Protein AF-A0A8E0VIT1-F1 (afdb_monomer_lite)

Secondary structure (DSSP, 8-state):
-HHHHHHHHH---HHHHHHHHHHHHHHHHHHHHTT-HHHHHHHHHHHHSHHHHT-HHHHHHS-HHHHHHHHHHHHHT--GGGTHHHHHHHHHPPSP-----TTSS---

pLDDT: mean 80.58, std 15.52, range [39.09, 95.62]

Structure (mmCIF, N/CA/C/O backbone):
data_AF-A0A8E0VIT1-F1
#
_entry.id   AF-A0A8E0VIT1-F1
#
loop_
_atom_site.group_PDB
_atom_site.id
_atom_site.type_symbol
_atom_site.label_atom_id
_atom_site.label_alt_id
_atom_site.label_comp_id
_atom_site.label_asym_id
_atom_site.label_entity_id
_atom_site.label_seq_id
_atom_site.pdbx_PDB_ins_code
_atom_site.Cartn_x
_atom_site.Cartn_y
_atom_site.Cartn_z
_atom_site.occupancy
_atom_site.B_iso_or_equiv
_atom_site.auth_seq_id
_atom_site.auth_comp_id
_atom_site.auth_asym_id
_atom_site.auth_atom_id
_atom_site.pdbx_PDB_model_num
ATOM 1 N N . ILE A 1 1 ? -9.943 -12.462 -4.803 1.00 54.22 1 ILE A N 1
ATOM 2 C CA . ILE A 1 1 ? -10.061 -11.062 -4.306 1.00 54.22 1 ILE A CA 1
ATOM 3 C C . ILE A 1 1 ? -11.331 -10.834 -3.475 1.00 54.22 1 ILE A C 1
ATOM 5 O O . ILE A 1 1 ? -11.228 -10.222 -2.422 1.00 54.22 1 ILE A O 1
ATOM 9 N N . PHE A 1 2 ? -12.492 -11.385 -3.857 1.00 51.66 2 PHE A N 1
ATOM 10 C CA . PHE A 1 2 ? -13.760 -11.232 -3.113 1.00 51.66 2 PHE A CA 1
ATOM 11 C C . PHE A 1 2 ? -13.744 -11.706 -1.642 1.00 51.66 2 PHE A C 1
ATOM 13 O O . PHE A 1 2 ? -14.487 -11.177 -0.820 1.00 51.66 2 PHE A O 1
ATOM 20 N N . TRP A 1 3 ? -12.905 -12.686 -1.289 1.00 59.44 3 TRP A N 1
ATOM 21 C CA . TRP A 1 3 ? -12.890 -13.252 0.067 1.00 59.44 3 TRP A CA 1
ATOM 22 C C . TRP A 1 3 ? -12.332 -12.281 1.123 1.00 59.44 3 TRP A C 1
ATOM 24 O O . TRP A 1 3 ? -12.927 -12.123 2.184 1.00 59.44 3 TRP A O 1
ATOM 34 N N . VAL A 1 4 ? -11.286 -11.521 0.780 1.00 55.75 4 VAL A N 1
ATOM 35 C CA . VAL A 1 4 ? -10.649 -10.544 1.683 1.00 55.75 4 VAL A CA 1
ATOM 36 C C . VAL A 1 4 ? -11.625 -9.450 2.100 1.00 55.75 4 VAL A C 1
ATOM 38 O O . VAL A 1 4 ? -11.685 -9.084 3.264 1.00 55.75 4 VAL A O 1
ATOM 41 N N . GLN A 1 5 ? -12.438 -8.954 1.165 1.00 58.25 5 GLN A N 1
ATOM 42 C CA . GLN A 1 5 ? -13.435 -7.924 1.459 1.00 58.25 5 GLN A CA 1
ATOM 43 C C . GLN A 1 5 ? -14.528 -8.431 2.407 1.00 58.25 5 GLN A C 1
ATOM 45 O O . GLN A 1 5 ? -15.016 -7.668 3.235 1.00 58.25 5 GLN A O 1
ATOM 50 N N . LYS A 1 6 ? -14.906 -9.711 2.305 1.00 62.00 6 LYS A N 1
ATOM 51 C CA . LYS A 1 6 ? -15.998 -10.294 3.092 1.00 62.00 6 LYS A CA 1
ATOM 52 C C . LYS A 1 6 ? -15.603 -10.511 4.555 1.00 62.00 6 LYS A C 1
ATOM 54 O O . LYS A 1 6 ? -16.412 -10.206 5.425 1.00 62.00 6 LYS A O 1
ATOM 59 N N . ASP A 1 7 ? -14.376 -10.961 4.815 1.00 58.81 7 ASP A N 1
ATOM 60 C CA . ASP A 1 7 ? -13.861 -11.108 6.185 1.00 58.81 7 ASP A CA 1
ATOM 61 C C . ASP A 1 7 ? -13.529 -9.749 6.813 1.00 58.81 7 ASP A C 1
ATOM 63 O O . ASP A 1 7 ? -13.881 -9.484 7.958 1.00 58.81 7 ASP A O 1
ATOM 67 N N . LEU A 1 8 ? -12.947 -8.826 6.043 1.00 60.44 8 LEU A N 1
ATOM 68 C CA . LEU A 1 8 ? -12.535 -7.510 6.539 1.00 60.44 8 LEU A CA 1
ATOM 69 C C . LEU A 1 8 ? -13.745 -6.609 6.862 1.00 60.44 8 LEU A C 1
ATOM 71 O O . LEU A 1 8 ? -13.683 -5.809 7.789 1.00 60.44 8 LEU A O 1
ATOM 75 N N . LEU A 1 9 ? -14.871 -6.756 6.155 1.00 62.66 9 LEU A N 1
ATOM 76 C CA . LEU A 1 9 ? -16.114 -6.034 6.463 1.00 62.66 9 LEU A CA 1
ATOM 77 C C . LEU A 1 9 ? -16.952 -6.678 7.583 1.00 62.66 9 LEU A C 1
ATOM 79 O O . LEU A 1 9 ? -17.817 -5.996 8.127 1.00 62.66 9 LEU A O 1
ATOM 83 N N . ARG A 1 10 ? -16.726 -7.957 7.917 1.00 62.38 10 ARG A N 1
ATOM 84 C CA . ARG A 1 10 ? -17.446 -8.683 8.983 1.00 62.38 10 ARG A CA 1
ATOM 85 C C . ARG A 1 10 ? -16.703 -8.719 10.319 1.00 62.38 10 ARG A C 1
ATOM 87 O O . ARG A 1 10 ? -17.329 -8.978 11.338 1.00 62.38 10 ARG A O 1
ATOM 94 N N . GLU A 1 11 ? -15.397 -8.470 10.321 1.00 65.06 11 GLU A N 1
ATOM 95 C CA . GLU A 1 11 ? -14.588 -8.436 11.539 1.00 65.06 11 GLU A CA 1
ATOM 96 C C . GLU A 1 11 ? -14.801 -7.110 12.293 1.00 65.06 11 GLU A C 1
ATOM 98 O O . GLU A 1 11 ? -14.330 -6.044 11.878 1.00 65.06 11 GLU A O 1
ATOM 103 N N . GLU A 1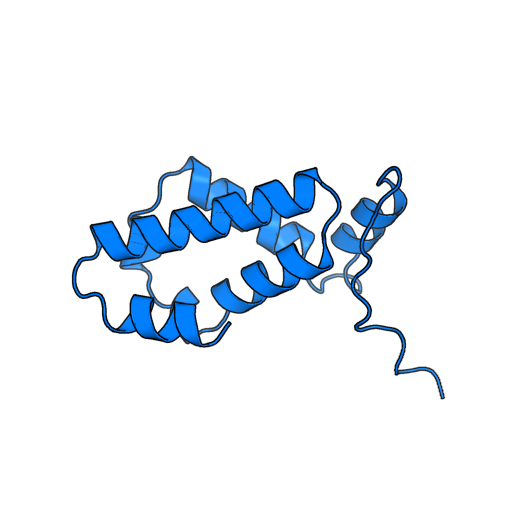 12 ? -15.530 -7.183 13.409 1.00 70.56 12 GLU A N 1
ATOM 104 C CA . GLU A 1 12 ? -15.780 -6.049 14.312 1.00 70.56 12 GLU A CA 1
ATOM 105 C C . GLU A 1 12 ? -14.514 -5.653 15.088 1.00 70.56 12 GLU A C 1
ATOM 107 O O . GLU A 1 12 ? -14.343 -4.494 15.476 1.00 70.56 12 GLU A O 1
ATOM 112 N N . ASN A 1 13 ? -13.581 -6.596 15.266 1.00 84.19 13 ASN A N 1
ATOM 113 C CA . ASN A 1 13 ? -12.337 -6.360 15.979 1.00 84.19 13 ASN A CA 1
ATOM 114 C C . ASN A 1 13 ? -11.330 -5.595 15.100 1.00 84.19 13 ASN A C 1
ATOM 116 O O . ASN A 1 13 ? -10.627 -6.150 14.251 1.00 84.19 13 ASN A O 1
ATOM 120 N N . LEU A 1 14 ? -11.246 -4.284 15.330 1.00 84.88 14 LEU A N 1
ATOM 121 C CA . LEU A 1 14 ? -10.348 -3.373 14.619 1.00 84.88 14 LEU A CA 1
ATOM 122 C C . LEU A 1 14 ? -8.865 -3.817 14.615 1.00 84.88 14 LEU A C 1
ATOM 124 O O . LEU A 1 14 ? -8.264 -3.757 13.537 1.00 84.88 14 LEU A O 1
ATOM 128 N N . PRO A 1 15 ? -8.274 -4.292 15.732 1.00 87.06 15 PRO A N 1
ATOM 129 C CA . PRO A 1 15 ? -6.932 -4.883 15.740 1.00 87.06 15 PRO A CA 1
ATOM 130 C C . PRO A 1 15 ? -6.750 -6.025 14.734 1.00 87.06 15 PRO A C 1
ATOM 132 O O . PRO A 1 15 ? -5.822 -5.995 13.926 1.00 87.06 15 PRO A O 1
ATOM 135 N N . ARG A 1 16 ? -7.669 -6.996 14.722 1.00 87.31 16 ARG A N 1
ATOM 136 C CA . ARG A 1 16 ? -7.600 -8.156 13.820 1.00 87.31 16 ARG A CA 1
ATOM 137 C C . ARG A 1 16 ? -7.773 -7.750 12.359 1.00 87.31 16 ARG A C 1
ATOM 139 O O . ARG A 1 16 ? -7.042 -8.205 11.481 1.00 87.31 16 ARG A O 1
ATOM 146 N N . ARG A 1 17 ? -8.677 -6.805 12.096 1.00 87.94 17 ARG A N 1
ATOM 147 C CA . ARG A 1 17 ? -8.874 -6.219 10.765 1.00 87.94 17 ARG A CA 1
ATOM 148 C C . ARG A 1 17 ? -7.612 -5.516 10.247 1.00 87.94 17 ARG A C 1
ATOM 150 O O . ARG A 1 17 ? -7.269 -5.639 9.070 1.00 87.94 17 ARG A O 1
ATOM 157 N N . ALA A 1 18 ? -6.909 -4.795 11.120 1.00 90.81 18 ALA A N 1
ATOM 158 C CA . ALA A 1 18 ? -5.651 -4.127 10.791 1.00 90.81 18 ALA A CA 1
ATOM 159 C C . ALA A 1 18 ? -4.499 -5.122 10.565 1.00 90.81 18 ALA A C 1
ATOM 161 O O . ALA A 1 18 ? -3.651 -4.890 9.700 1.00 90.81 18 ALA A O 1
ATOM 162 N N . GLU A 1 19 ? -4.479 -6.244 11.287 1.00 91.12 19 GLU A N 1
ATOM 163 C CA . GLU A 1 19 ? -3.512 -7.327 11.085 1.00 91.12 19 GLU A CA 1
ATOM 164 C C . GLU A 1 19 ? -3.662 -7.969 9.700 1.00 91.12 19 GLU A C 1
ATOM 166 O O . GLU A 1 19 ? -2.681 -8.066 8.959 1.00 91.12 19 GLU A O 1
ATOM 171 N N . VAL A 1 20 ? -4.892 -8.316 9.307 1.00 90.19 20 VAL A N 1
ATOM 172 C CA . VAL A 1 20 ? -5.192 -8.870 7.976 1.00 90.19 20 VAL A CA 1
ATOM 173 C C . VAL A 1 20 ? -4.761 -7.899 6.877 1.00 90.19 20 VAL A C 1
ATOM 175 O O . VAL A 1 20 ? -4.087 -8.288 5.922 1.00 90.19 20 VAL A O 1
ATOM 178 N N . LEU A 1 21 ? -5.090 -6.614 7.019 1.00 91.75 21 LEU A N 1
ATOM 179 C CA . LEU A 1 21 ? -4.690 -5.604 6.044 1.00 91.75 21 LEU A CA 1
ATOM 180 C C . LEU A 1 21 ? -3.157 -5.448 5.976 1.00 91.75 21 LEU A C 1
ATOM 182 O O . LEU A 1 21 ? -2.589 -5.401 4.884 1.00 91.75 21 LEU A O 1
ATOM 186 N N . SER A 1 22 ? -2.473 -5.449 7.126 1.00 93.88 22 SER A N 1
ATOM 187 C CA . SER A 1 22 ? -1.003 -5.418 7.197 1.00 93.88 22 SER A CA 1
ATOM 188 C C . SER A 1 22 ? -0.376 -6.633 6.513 1.00 93.88 22 SER A C 1
ATOM 190 O O . SER A 1 22 ? 0.635 -6.507 5.822 1.00 93.88 22 SER A O 1
ATOM 192 N N . HIS A 1 23 ? -0.979 -7.810 6.670 1.00 93.75 23 HIS A N 1
ATOM 193 C CA . HIS A 1 23 ? -0.527 -9.038 6.032 1.00 93.75 23 HIS A CA 1
ATOM 194 C C . HIS A 1 23 ? -0.555 -8.925 4.500 1.00 93.75 23 HIS A C 1
ATOM 196 O O . HIS A 1 23 ? 0.456 -9.199 3.851 1.00 93.75 23 HIS A O 1
ATOM 202 N N . PHE A 1 24 ? -1.645 -8.416 3.914 1.00 93.62 24 PHE A N 1
ATOM 203 C CA . PHE A 1 24 ? -1.728 -8.200 2.463 1.00 93.62 24 PHE A CA 1
ATOM 204 C C . PHE A 1 24 ? -0.709 -7.185 1.943 1.00 93.62 24 PHE A C 1
ATOM 206 O O . PHE A 1 24 ? -0.109 -7.410 0.891 1.00 93.62 24 PHE A O 1
ATOM 213 N N . VAL A 1 25 ? -0.452 -6.105 2.688 1.00 95.25 25 VAL A N 1
ATOM 214 C CA . VAL A 1 25 ? 0.596 -5.134 2.331 1.00 95.25 25 VAL A CA 1
ATOM 215 C C . VAL A 1 25 ? 1.975 -5.802 2.294 1.00 95.25 25 VAL A C 1
ATOM 217 O O . VAL A 1 25 ? 2.753 -5.572 1.366 1.00 95.25 25 VAL A O 1
ATOM 220 N N . ARG A 1 26 ? 2.280 -6.668 3.267 1.00 94.94 26 ARG A N 1
ATOM 221 C CA . ARG A 1 26 ? 3.555 -7.403 3.320 1.00 94.94 26 ARG A CA 1
ATOM 222 C C . ARG A 1 26 ? 3.680 -8.423 2.189 1.00 94.94 26 ARG A C 1
ATOM 224 O O . ARG A 1 26 ? 4.754 -8.514 1.597 1.00 94.94 26 ARG A O 1
ATOM 231 N N . ILE A 1 27 ? 2.600 -9.128 1.841 1.00 94.94 27 ILE A N 1
ATOM 232 C CA . ILE A 1 27 ? 2.577 -10.032 0.680 1.00 94.94 27 ILE A CA 1
ATOM 233 C C . ILE A 1 27 ? 2.834 -9.251 -0.610 1.00 94.94 27 ILE A C 1
ATOM 235 O O . ILE A 1 27 ? 3.719 -9.624 -1.374 1.00 94.94 27 ILE A O 1
ATOM 239 N N . ALA A 1 28 ? 2.109 -8.153 -0.846 1.00 93.44 28 ALA A N 1
ATOM 240 C CA . ALA A 1 28 ? 2.282 -7.334 -2.046 1.00 93.44 28 ALA A CA 1
ATOM 241 C C . ALA A 1 28 ? 3.720 -6.820 -2.177 1.00 93.44 28 ALA A C 1
ATOM 243 O O . ALA A 1 28 ? 4.315 -6.898 -3.250 1.00 93.44 28 ALA A O 1
ATOM 244 N N . LYS A 1 29 ? 4.318 -6.382 -1.063 1.00 94.25 29 LYS A N 1
ATOM 245 C CA . LYS A 1 29 ? 5.732 -6.010 -1.025 1.00 94.25 29 LYS A CA 1
ATOM 246 C C . LYS A 1 29 ? 6.637 -7.181 -1.418 1.00 94.25 29 LYS A C 1
ATOM 248 O O . LYS A 1 29 ? 7.521 -7.002 -2.250 1.00 94.25 29 LYS A O 1
ATOM 253 N N . LYS A 1 30 ? 6.410 -8.375 -0.859 1.00 93.50 30 LYS A N 1
ATOM 254 C CA . LYS A 1 30 ? 7.234 -9.548 -1.169 1.00 93.50 30 LYS A CA 1
ATOM 255 C C . LYS A 1 30 ? 7.117 -9.974 -2.631 1.00 93.50 30 LYS A C 1
ATOM 257 O O . LYS A 1 30 ? 8.112 -10.372 -3.222 1.00 93.50 30 LYS A O 1
ATOM 262 N N . LEU A 1 31 ? 5.927 -9.852 -3.215 1.00 90.25 31 LEU A N 1
ATOM 263 C CA . LEU A 1 31 ? 5.680 -10.127 -4.630 1.00 90.25 31 LEU A CA 1
ATOM 264 C C . LEU A 1 31 ? 6.462 -9.174 -5.543 1.00 90.25 31 LEU A C 1
ATOM 266 O O . LEU A 1 31 ? 7.027 -9.626 -6.534 1.00 90.25 31 LEU A O 1
ATOM 270 N N . VAL A 1 32 ? 6.564 -7.890 -5.184 1.00 90.25 32 VAL A N 1
ATOM 271 C CA . VAL A 1 32 ? 7.421 -6.929 -5.901 1.00 90.25 32 VAL A CA 1
ATOM 272 C C . VAL A 1 32 ? 8.903 -7.293 -5.774 1.00 90.25 32 VAL A C 1
ATOM 274 O O . VAL A 1 32 ? 9.614 -7.238 -6.768 1.00 90.25 32 VAL A O 1
ATOM 277 N N . GLU A 1 33 ? 9.368 -7.723 -4.594 1.00 90.12 33 GLU A N 1
ATOM 278 C CA . GLU A 1 33 ? 10.766 -8.157 -4.389 1.00 90.12 33 GLU A CA 1
ATOM 279 C C . GLU A 1 33 ? 11.168 -9.358 -5.264 1.00 90.12 33 GLU A C 1
ATOM 281 O O . GLU A 1 33 ? 12.351 -9.537 -5.539 1.00 90.12 33 GLU A O 1
ATOM 286 N N . ILE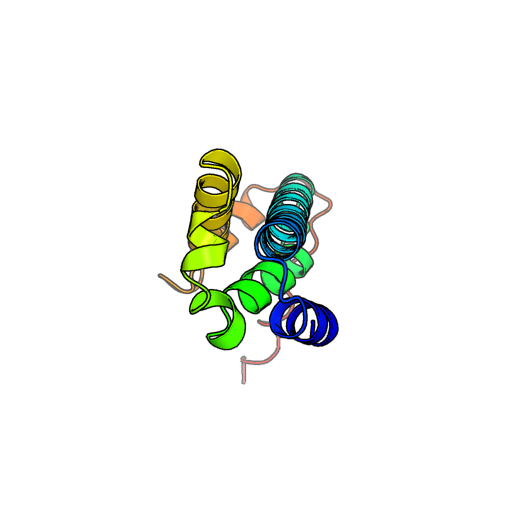 A 1 34 ? 10.203 -10.182 -5.687 1.00 88.81 34 ILE A N 1
ATOM 287 C CA . ILE A 1 34 ? 10.425 -11.337 -6.572 1.00 88.81 34 ILE A CA 1
ATOM 288 C C . ILE A 1 34 ? 9.942 -11.088 -8.010 1.00 88.81 34 ILE A C 1
ATOM 290 O O . ILE A 1 34 ? 9.701 -12.041 -8.745 1.00 88.81 34 ILE A O 1
ATOM 294 N N . ASN A 1 35 ? 9.758 -9.824 -8.407 1.00 85.38 35 ASN A N 1
ATOM 295 C CA . ASN A 1 35 ? 9.338 -9.415 -9.755 1.00 85.38 35 ASN A CA 1
ATOM 296 C C . ASN A 1 35 ? 7.987 -10.011 -10.217 1.00 85.38 35 ASN A C 1
ATOM 298 O O . ASN A 1 35 ? 7.717 -10.146 -11.414 1.00 85.38 35 ASN A O 1
ATOM 302 N N . ASN A 1 36 ? 7.096 -10.353 -9.279 1.00 86.31 36 ASN A N 1
ATOM 303 C CA . ASN A 1 36 ? 5.722 -10.775 -9.562 1.00 86.31 36 ASN A CA 1
ATOM 304 C C . ASN A 1 36 ? 4.768 -9.576 -9.474 1.00 86.31 36 ASN A C 1
ATOM 306 O O . ASN A 1 36 ? 3.935 -9.454 -8.568 1.00 86.31 36 ASN A O 1
ATOM 310 N N . TYR A 1 37 ? 4.900 -8.672 -10.443 1.00 87.19 37 TYR A N 1
ATOM 311 C CA . TYR A 1 37 ? 4.105 -7.448 -10.506 1.00 87.19 37 TYR A CA 1
ATOM 312 C C . TYR A 1 37 ? 2.621 -7.719 -10.754 1.00 87.19 37 TYR A C 1
ATOM 314 O O . TYR A 1 37 ? 1.781 -6.989 -10.238 1.00 87.19 37 TYR A O 1
ATOM 322 N N . SER A 1 38 ? 2.285 -8.785 -11.488 1.00 86.25 38 SER A N 1
ATOM 323 C CA . SER A 1 38 ? 0.891 -9.139 -11.775 1.00 86.25 38 SER A CA 1
ATOM 324 C C . SER A 1 38 ? 0.096 -9.440 -10.498 1.00 86.25 38 SER A C 1
ATOM 326 O O . SER A 1 38 ? -0.959 -8.851 -10.248 1.00 86.25 38 SER A O 1
ATOM 328 N N . SER A 1 39 ? 0.644 -10.295 -9.628 1.00 88.25 39 SER A N 1
ATOM 329 C CA . SER A 1 39 ? -0.016 -10.655 -8.367 1.00 88.25 39 SER A CA 1
ATOM 330 C C . SER A 1 39 ? -0.005 -9.491 -7.374 1.00 88.25 39 SER A C 1
ATOM 332 O O . SER A 1 39 ? -0.988 -9.269 -6.665 1.00 88.25 39 SER A O 1
ATOM 334 N N . ALA A 1 40 ? 1.083 -8.714 -7.340 1.00 90.81 40 ALA A N 1
ATOM 335 C CA . ALA A 1 40 ? 1.169 -7.521 -6.503 1.00 90.81 40 ALA A CA 1
ATOM 336 C C . ALA A 1 40 ? 0.113 -6.473 -6.900 1.00 90.81 40 ALA A C 1
ATOM 338 O O . ALA A 1 40 ? -0.600 -5.973 -6.029 1.00 90.81 40 ALA A O 1
ATOM 339 N N . MET A 1 41 ? -0.057 -6.215 -8.201 1.00 89.81 41 MET A N 1
ATOM 340 C CA . MET A 1 41 ? -1.072 -5.304 -8.737 1.00 89.81 41 MET A CA 1
ATOM 341 C C . MET A 1 41 ? -2.486 -5.745 -8.355 1.00 89.81 41 MET A C 1
ATOM 343 O O . MET A 1 41 ? -3.309 -4.921 -7.955 1.00 89.81 41 MET A O 1
ATOM 347 N N . ALA A 1 42 ? -2.766 -7.050 -8.419 1.00 89.94 42 ALA A N 1
ATOM 348 C CA . ALA A 1 42 ? -4.061 -7.611 -8.046 1.00 89.94 42 ALA A CA 1
ATOM 349 C C . ALA A 1 42 ? -4.406 -7.350 -6.564 1.00 89.94 42 ALA A C 1
ATOM 351 O O . ALA A 1 42 ? -5.539 -6.981 -6.244 1.00 89.94 42 ALA A O 1
ATOM 352 N N . ILE A 1 43 ? -3.427 -7.487 -5.660 1.00 91.31 43 ILE A N 1
ATOM 353 C CA . ILE A 1 43 ? -3.605 -7.188 -4.230 1.00 91.31 43 ILE A CA 1
ATOM 354 C C . ILE A 1 43 ? -3.781 -5.684 -4.006 1.00 91.31 43 ILE A C 1
ATOM 356 O O . ILE A 1 43 ? -4.740 -5.279 -3.350 1.00 91.31 43 ILE A O 1
ATOM 360 N N . VAL A 1 44 ? -2.889 -4.855 -4.558 1.00 92.25 44 VAL A N 1
ATOM 361 C CA . VAL A 1 44 ? -2.923 -3.393 -4.374 1.00 92.25 44 VAL A CA 1
ATOM 362 C C . VAL A 1 44 ? -4.233 -2.810 -4.900 1.00 92.25 44 VAL A C 1
ATOM 364 O O . VAL A 1 44 ? -4.889 -2.054 -4.187 1.00 92.25 44 VAL A O 1
ATOM 367 N N . SER A 1 45 ? -4.676 -3.242 -6.081 1.00 89.81 45 SER A N 1
ATOM 368 C CA . SER A 1 45 ? -5.967 -2.838 -6.648 1.00 89.81 45 SER A CA 1
ATOM 369 C C . SER A 1 45 ? -7.132 -3.215 -5.730 1.00 89.81 45 SER A C 1
ATOM 371 O O . SER A 1 45 ? -8.019 -2.400 -5.503 1.00 89.81 45 SER A O 1
ATOM 373 N N . GLY A 1 46 ? -7.111 -4.415 -5.136 1.00 88.19 46 GLY A N 1
ATOM 374 C CA . GLY A 1 46 ? -8.131 -4.851 -4.178 1.00 88.19 46 GLY A CA 1
ATOM 375 C C . GLY A 1 46 ? -8.174 -4.019 -2.889 1.00 88.19 46 GLY A C 1
ATOM 376 O O . GLY A 1 46 ? -9.259 -3.780 -2.358 1.00 88.19 46 GLY A O 1
ATOM 377 N N . LEU A 1 47 ? -7.017 -3.549 -2.409 1.00 89.12 47 LEU A N 1
ATOM 378 C CA . LEU A 1 47 ? -6.908 -2.672 -1.236 1.00 89.12 47 LEU A CA 1
ATOM 379 C C . LEU A 1 47 ? -7.334 -1.222 -1.528 1.00 89.12 47 LEU A C 1
ATOM 381 O O . LEU A 1 47 ? -7.789 -0.530 -0.618 1.00 89.12 47 LEU A O 1
ATOM 385 N N . LEU A 1 48 ? -7.208 -0.773 -2.781 1.00 88.81 48 LEU A N 1
ATOM 386 C CA . LEU A 1 48 ? -7.635 0.554 -3.241 1.00 88.81 48 LEU A CA 1
ATOM 387 C C . LEU A 1 48 ? -9.135 0.639 -3.564 1.00 88.81 48 LEU A C 1
ATOM 389 O O . LEU A 1 48 ? -9.657 1.739 -3.722 1.00 88.81 48 LEU A O 1
ATOM 393 N N . VAL A 1 49 ? -9.856 -0.488 -3.626 1.00 87.94 49 VAL A N 1
ATOM 394 C CA . VAL A 1 49 ? -11.318 -0.465 -3.788 1.00 87.94 49 VAL A CA 1
ATOM 395 C C . VAL A 1 49 ? -11.953 0.336 -2.647 1.00 87.94 49 VAL A C 1
ATOM 397 O O . VAL A 1 49 ? -11.641 0.127 -1.473 1.00 87.94 49 VAL A O 1
ATOM 400 N N . GLN A 1 50 ? -12.907 1.208 -2.989 1.00 82.75 50 GLN A N 1
ATOM 401 C CA . GLN A 1 50 ? -13.572 2.137 -2.065 1.00 82.75 50 GLN A CA 1
ATOM 402 C C . GLN A 1 50 ? -14.105 1.466 -0.785 1.00 82.75 50 GLN A C 1
ATOM 404 O O . GLN A 1 50 ? -14.134 2.087 0.276 1.00 82.75 50 GLN A O 1
ATOM 409 N N . SER A 1 51 ? -14.526 0.198 -0.867 1.00 78.38 51 SER A N 1
ATOM 410 C CA . SER A 1 51 ? -15.023 -0.585 0.271 1.00 78.38 51 SER A CA 1
ATOM 411 C C . SER A 1 51 ? -13.981 -0.833 1.361 1.00 78.38 51 SER A C 1
ATOM 413 O O . SER A 1 51 ? -14.347 -0.876 2.533 1.00 78.38 51 SER A O 1
ATOM 415 N N . VAL A 1 52 ? -12.706 -0.938 0.987 1.00 83.62 52 VAL A N 1
ATOM 416 C CA . VAL A 1 52 ? -11.569 -1.114 1.898 1.00 83.62 52 VAL A CA 1
ATOM 417 C C . VAL A 1 52 ? -10.912 0.234 2.190 1.00 83.62 52 VAL A C 1
ATOM 419 O O . VAL A 1 52 ? -10.619 0.545 3.344 1.00 83.62 52 VAL A O 1
ATOM 422 N N . TYR A 1 53 ? -10.731 1.075 1.169 1.00 86.31 53 TYR A N 1
ATOM 423 C CA . TYR A 1 53 ? -10.020 2.349 1.297 1.00 86.31 53 TYR A CA 1
ATOM 424 C C . TYR A 1 53 ? -10.698 3.327 2.274 1.00 86.31 53 TYR A C 1
ATOM 426 O O . TYR A 1 53 ? -10.023 4.033 3.019 1.00 86.31 53 TYR A O 1
ATOM 434 N N . ARG A 1 54 ? -12.036 3.307 2.373 1.00 87.44 54 ARG A N 1
ATOM 435 C CA . ARG A 1 54 ? -12.794 4.163 3.307 1.00 87.44 54 ARG A CA 1
ATOM 436 C C . ARG A 1 54 ? -12.667 3.782 4.789 1.00 87.44 54 ARG A C 1
ATOM 438 O O . ARG A 1 54 ? -13.158 4.523 5.637 1.00 87.44 54 ARG A O 1
ATOM 445 N N . LEU A 1 55 ? -12.072 2.632 5.128 1.00 87.25 55 LEU A N 1
ATOM 446 C CA . LEU A 1 55 ? -11.948 2.141 6.510 1.00 87.25 55 LEU A CA 1
ATOM 447 C C . LEU A 1 55 ? -10.843 2.889 7.278 1.00 87.25 55 LEU A C 1
ATOM 449 O O . LEU A 1 55 ? -9.860 2.293 7.721 1.00 87.25 55 LEU A O 1
ATOM 453 N N . SER A 1 56 ? -10.991 4.206 7.424 1.00 88.88 56 SER A N 1
ATOM 4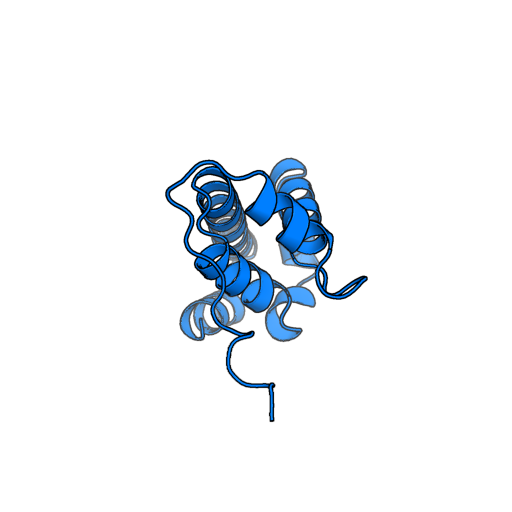54 C CA . SER A 1 56 ? -9.975 5.127 7.955 1.00 88.88 56 SER A CA 1
ATOM 455 C C . SER A 1 56 ? -9.386 4.682 9.296 1.00 88.88 56 SER A C 1
ATOM 457 O O . SER A 1 56 ? -8.169 4.696 9.459 1.00 88.88 56 SER A O 1
ATOM 459 N N . ALA A 1 57 ? -10.217 4.194 10.221 1.00 88.88 57 ALA A N 1
ATOM 460 C CA . ALA A 1 57 ? -9.775 3.698 11.526 1.00 88.88 57 ALA A CA 1
ATOM 461 C C . ALA A 1 57 ? -8.841 2.475 11.418 1.00 88.88 57 ALA A C 1
ATOM 463 O O . ALA A 1 57 ? -7.909 2.318 12.201 1.00 88.88 57 ALA A O 1
ATOM 464 N N . THR A 1 58 ? -9.041 1.621 10.414 1.00 91.38 58 THR A N 1
ATOM 465 C CA . THR A 1 58 ? -8.193 0.444 10.174 1.00 91.38 58 THR A CA 1
ATOM 466 C C . THR A 1 58 ? -6.885 0.819 9.512 1.00 91.38 58 THR A C 1
ATOM 468 O O . THR A 1 58 ? -5.842 0.332 9.932 1.00 91.38 58 THR A O 1
ATOM 471 N N . TRP A 1 59 ? -6.914 1.743 8.551 1.00 93.12 59 TRP A N 1
ATOM 472 C CA . TRP A 1 59 ? -5.695 2.329 7.992 1.00 93.12 59 TRP A CA 1
ATOM 473 C C . TRP A 1 59 ? -4.888 3.088 9.055 1.00 93.12 59 TRP A C 1
ATOM 475 O O . TRP A 1 59 ? -3.658 3.043 9.047 1.00 93.12 59 TRP A O 1
ATOM 485 N N . ALA A 1 60 ? -5.560 3.745 10.004 1.00 93.00 60 ALA A N 1
ATOM 486 C CA . ALA A 1 60 ? -4.927 4.433 11.126 1.00 93.00 60 ALA A CA 1
ATOM 487 C C . ALA A 1 60 ? -4.262 3.470 12.127 1.00 93.00 60 ALA A C 1
ATOM 489 O O . ALA A 1 60 ? -3.215 3.815 12.677 1.00 93.00 60 ALA A O 1
ATOM 490 N N . ALA A 1 61 ? -4.825 2.271 12.310 1.00 93.88 61 ALA A N 1
ATOM 491 C CA . ALA A 1 61 ? -4.320 1.236 13.215 1.00 93.88 61 ALA A CA 1
ATOM 492 C C . ALA A 1 61 ? -3.080 0.486 12.697 1.00 93.88 61 ALA A C 1
ATOM 494 O O . ALA A 1 61 ? -2.439 -0.250 13.443 1.00 93.88 61 ALA A O 1
ATOM 495 N N . LEU A 1 62 ? -2.720 0.664 11.425 1.00 93.81 62 LEU A N 1
ATOM 496 C CA . LEU A 1 62 ? -1.505 0.085 10.863 1.00 93.81 62 LEU A CA 1
ATOM 497 C C . LEU A 1 62 ? -0.245 0.732 11.438 1.00 93.81 62 LEU A C 1
ATOM 499 O O . LEU A 1 62 ? -0.194 1.934 11.723 1.00 93.81 62 LEU A O 1
ATOM 503 N N . SER A 1 63 ? 0.838 -0.044 11.461 1.00 94.50 63 SER A N 1
ATOM 504 C CA . SER A 1 63 ? 2.167 0.495 11.732 1.00 94.50 63 SER A CA 1
ATOM 505 C C . SER A 1 63 ? 2.545 1.582 10.709 1.00 94.50 63 SER A C 1
ATOM 507 O O . SER A 1 63 ? 2.122 1.572 9.547 1.00 94.50 63 SER A O 1
ATOM 509 N N . SER A 1 64 ? 3.381 2.545 11.111 1.00 94.00 64 SER A N 1
ATOM 510 C CA . SER A 1 64 ? 3.939 3.551 10.187 1.00 94.00 64 SER A CA 1
ATOM 511 C C . SER A 1 64 ? 4.681 2.901 9.010 1.00 94.00 64 SER A C 1
ATOM 513 O O . SER A 1 64 ? 4.591 3.378 7.876 1.00 94.00 64 SER A O 1
ATOM 515 N N . ARG A 1 65 ? 5.351 1.771 9.266 1.00 94.31 65 ARG A N 1
ATOM 516 C CA . ARG A 1 65 ? 6.064 0.962 8.273 1.00 94.31 65 ARG A CA 1
ATOM 517 C C . ARG A 1 65 ? 5.129 0.356 7.229 1.00 94.31 65 ARG A C 1
ATOM 519 O O . ARG A 1 65 ? 5.415 0.473 6.036 1.00 94.31 65 ARG A O 1
ATOM 526 N N . ASP A 1 66 ? 4.032 -0.267 7.652 1.00 93.69 66 ASP A N 1
ATOM 527 C CA . ASP A 1 66 ? 3.080 -0.899 6.733 1.00 93.69 66 ASP A CA 1
ATOM 528 C C . ASP A 1 66 ? 2.345 0.172 5.907 1.00 93.69 66 ASP A C 1
ATOM 530 O O . ASP A 1 66 ? 2.279 0.058 4.685 1.00 93.69 66 ASP A O 1
ATOM 534 N N . ARG A 1 67 ? 1.937 1.298 6.518 1.00 94.31 67 ARG A N 1
ATOM 535 C CA . ARG A 1 67 ? 1.370 2.448 5.777 1.00 94.31 67 ARG A CA 1
ATOM 536 C C . ARG A 1 67 ? 2.316 2.996 4.717 1.00 94.31 67 ARG A C 1
ATOM 538 O O . ARG A 1 67 ? 1.909 3.254 3.588 1.00 94.31 67 ARG A O 1
ATOM 545 N N . SER A 1 68 ? 3.583 3.192 5.079 1.00 95.44 68 SER A N 1
ATOM 546 C CA . SER A 1 68 ? 4.600 3.682 4.148 1.00 95.44 68 SER A CA 1
ATOM 547 C C . SER A 1 68 ? 4.833 2.695 3.002 1.00 95.44 68 SER A C 1
ATOM 549 O O . SER A 1 68 ? 4.911 3.102 1.846 1.00 95.44 68 SER A O 1
ATOM 551 N N . SER A 1 69 ? 4.866 1.393 3.306 1.00 95.62 69 SER A N 1
ATOM 552 C CA . SER A 1 69 ? 5.005 0.337 2.298 1.00 95.62 69 SER A CA 1
ATOM 553 C C . SER A 1 69 ? 3.826 0.333 1.327 1.00 95.62 69 SER A C 1
ATOM 555 O O . SER A 1 69 ? 4.042 0.295 0.120 1.00 95.62 69 SER A O 1
ATOM 557 N N . PHE A 1 70 ? 2.594 0.457 1.830 1.00 95.25 70 PHE A N 1
ATOM 558 C CA . PHE A 1 70 ? 1.409 0.551 0.982 1.00 95.25 70 PHE A CA 1
ATOM 559 C C . PHE A 1 70 ? 1.442 1.777 0.064 1.00 95.25 70 PHE A C 1
ATOM 561 O O . PHE A 1 70 ? 1.171 1.638 -1.122 1.00 95.25 70 PHE A O 1
ATOM 568 N N . ARG A 1 71 ? 1.836 2.958 0.564 1.00 94.75 71 ARG A N 1
ATOM 569 C CA . ARG A 1 71 ? 1.955 4.163 -0.279 1.00 94.75 71 ARG A CA 1
ATOM 570 C C . ARG A 1 71 ? 2.946 3.979 -1.427 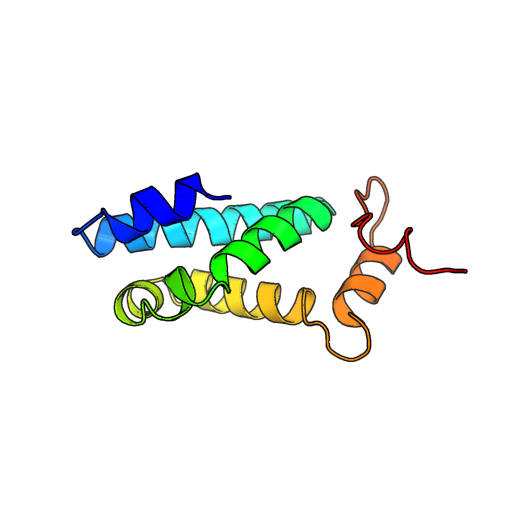1.00 94.75 71 ARG A C 1
ATOM 572 O O . ARG A 1 71 ? 2.625 4.330 -2.552 1.00 94.75 71 ARG A O 1
ATOM 579 N N . LYS A 1 72 ? 4.110 3.381 -1.158 1.00 94.69 72 LYS A N 1
ATOM 580 C CA . LYS A 1 72 ? 5.103 3.068 -2.201 1.00 94.69 72 LYS A CA 1
ATOM 581 C C . LYS A 1 72 ? 4.566 2.074 -3.229 1.00 94.69 72 LYS A C 1
ATOM 583 O O . LYS A 1 72 ? 4.838 2.215 -4.412 1.00 94.69 72 LYS A O 1
ATOM 588 N N . LEU A 1 73 ? 3.808 1.074 -2.780 1.00 93.75 73 LEU A N 1
ATOM 589 C CA . LEU A 1 73 ? 3.159 0.116 -3.674 1.00 93.75 73 LEU A CA 1
ATOM 590 C C . LEU A 1 73 ? 2.086 0.795 -4.537 1.00 93.75 73 LEU A C 1
ATOM 592 O O . LEU A 1 73 ? 2.046 0.562 -5.736 1.00 93.75 73 LEU A O 1
ATOM 596 N N . ALA A 1 74 ? 1.248 1.652 -3.953 1.00 92.94 74 ALA A N 1
ATOM 597 C CA . ALA A 1 74 ? 0.232 2.396 -4.694 1.00 92.94 74 ALA A CA 1
ATOM 598 C C . ALA A 1 74 ? 0.855 3.316 -5.757 1.00 92.94 74 ALA A C 1
ATOM 600 O O . ALA A 1 74 ? 0.368 3.353 -6.880 1.00 92.94 74 ALA A O 1
ATOM 601 N N . ASP A 1 75 ? 1.959 3.988 -5.426 1.00 93.38 75 ASP A N 1
ATOM 602 C CA . ASP A 1 75 ? 2.711 4.839 -6.355 1.00 93.38 75 ASP A CA 1
ATOM 603 C C . ASP A 1 75 ? 3.372 4.036 -7.492 1.00 93.38 75 ASP A C 1
ATOM 605 O O . ASP A 1 75 ? 3.276 4.401 -8.665 1.00 93.38 75 ASP A O 1
ATOM 609 N N . LEU A 1 76 ? 3.965 2.878 -7.174 1.00 90.75 76 LEU A N 1
ATOM 610 C CA . LEU A 1 76 ? 4.521 1.956 -8.172 1.00 90.75 76 LEU A CA 1
ATOM 611 C C . LEU A 1 76 ? 3.472 1.527 -9.210 1.00 90.75 76 LEU A C 1
ATOM 613 O O . LEU A 1 76 ? 3.778 1.409 -10.396 1.00 90.75 76 LEU A O 1
ATOM 617 N N . PHE A 1 77 ? 2.243 1.286 -8.755 1.00 89.56 77 PHE A N 1
ATOM 618 C CA . PHE A 1 77 ? 1.128 0.821 -9.577 1.00 89.56 77 PHE A CA 1
ATOM 619 C C . PHE A 1 77 ? 0.194 1.945 -10.053 1.00 89.56 77 PHE A C 1
ATOM 621 O O . PHE A 1 77 ? -0.883 1.654 -10.582 1.00 89.56 77 PHE A O 1
ATOM 628 N N . SER A 1 78 ? 0.590 3.213 -9.892 1.00 89.62 78 SER A N 1
ATOM 629 C CA . SER A 1 78 ? -0.195 4.349 -10.379 1.00 89.62 78 SER A CA 1
ATOM 630 C C . SER A 1 78 ? -0.387 4.273 -11.897 1.00 89.62 78 SER A C 1
ATOM 632 O O . SER A 1 78 ? 0.496 3.828 -12.634 1.00 89.62 78 SER A O 1
ATOM 634 N N . GLN A 1 79 ? -1.546 4.731 -12.375 1.00 84.81 79 GLN A N 1
ATOM 635 C CA . GLN A 1 79 ? -1.852 4.809 -13.809 1.00 84.81 79 GLN A CA 1
ATOM 636 C C . GLN A 1 79 ? -1.219 6.038 -14.477 1.00 84.81 79 GLN A C 1
ATOM 638 O O . GLN A 1 79 ? -1.293 6.187 -15.701 1.00 84.81 79 GLN A O 1
ATOM 643 N N . ASP A 1 80 ? -0.565 6.897 -13.691 1.00 82.81 80 ASP A N 1
ATOM 644 C CA . ASP A 1 80 ? 0.090 8.108 -14.167 1.00 82.81 80 ASP A CA 1
ATOM 645 C C . ASP A 1 80 ? 1.084 7.804 -15.289 1.00 82.81 80 ASP A C 1
ATOM 647 O O . ASP A 1 80 ? 1.835 6.820 -15.262 1.00 82.81 80 ASP A O 1
ATOM 651 N N . GLN A 1 81 ? 1.056 8.654 -16.319 1.00 82.44 81 GLN A N 1
ATOM 652 C CA . GLN A 1 81 ? 1.887 8.520 -17.517 1.00 82.44 81 GLN A CA 1
ATOM 653 C C . GLN A 1 81 ? 1.891 7.083 -18.080 1.00 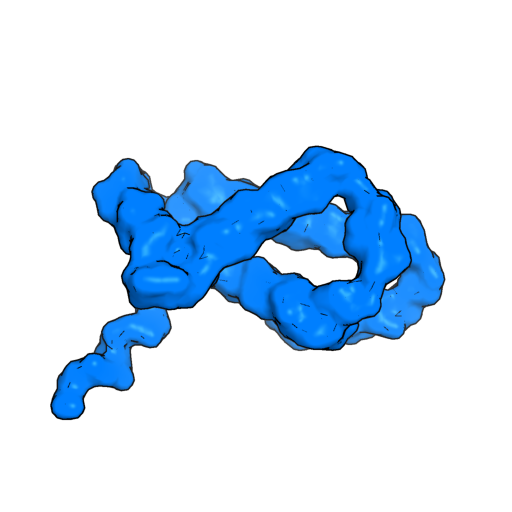82.44 81 GLN A C 1
ATOM 655 O O . GLN A 1 81 ? 2.934 6.521 -18.440 1.00 82.44 81 GLN A O 1
ATOM 660 N N . ASN A 1 82 ? 0.702 6.470 -18.148 1.00 82.38 82 ASN A N 1
ATOM 661 C CA . ASN A 1 82 ? 0.472 5.123 -18.672 1.00 82.38 82 ASN A CA 1
ATOM 662 C C . ASN A 1 82 ? 1.171 4.006 -17.860 1.00 82.38 82 ASN A C 1
ATOM 664 O O . ASN A 1 82 ? 1.601 2.996 -18.432 1.00 82.38 82 ASN A O 1
ATOM 668 N N . PHE A 1 83 ? 1.274 4.162 -16.537 1.00 83.50 83 PHE A N 1
ATOM 669 C CA . PHE A 1 83 ? 2.005 3.269 -15.625 1.00 83.50 83 PHE A CA 1
ATOM 670 C C . PHE A 1 83 ? 3.533 3.366 -15.756 1.00 83.50 83 PHE A C 1
ATOM 672 O O . PHE A 1 83 ? 4.217 2.345 -15.838 1.00 83.50 83 PHE A O 1
ATOM 679 N N . ILE A 1 84 ? 4.088 4.584 -15.818 1.00 83.12 84 ILE A N 1
ATOM 680 C CA . ILE A 1 84 ? 5.537 4.786 -16.013 1.00 83.12 84 ILE A CA 1
ATOM 681 C C . ILE A 1 84 ? 6.386 4.072 -14.954 1.00 83.12 84 ILE A C 1
ATOM 683 O O . ILE A 1 84 ? 7.343 3.391 -15.310 1.00 83.12 84 ILE A O 1
ATOM 687 N N . ASN A 1 85 ? 5.990 4.140 -13.682 1.00 85.12 85 ASN A N 1
ATOM 688 C CA . ASN A 1 85 ? 6.718 3.516 -12.575 1.00 85.12 85 ASN A CA 1
ATOM 689 C C . ASN A 1 85 ? 6.775 1.990 -12.719 1.00 85.12 85 ASN A C 1
ATOM 691 O O . ASN A 1 85 ? 7.836 1.386 -12.558 1.00 85.12 85 ASN A O 1
ATOM 695 N N . LEU A 1 86 ? 5.649 1.373 -13.085 1.00 84.06 86 LEU A N 1
ATOM 696 C CA . LEU A 1 86 ? 5.573 -0.061 -13.340 1.00 84.06 86 LEU A CA 1
ATOM 697 C C . LEU A 1 86 ? 6.418 -0.468 -14.552 1.00 84.06 86 LEU A C 1
ATOM 699 O O . LEU A 1 86 ? 7.133 -1.462 -14.467 1.00 84.06 86 LEU A O 1
ATOM 703 N N . ARG A 1 87 ? 6.360 0.286 -15.661 1.00 82.75 87 ARG A N 1
ATOM 704 C CA . ARG A 1 87 ? 7.177 -0.001 -16.855 1.00 82.75 87 ARG A CA 1
ATOM 705 C C . ARG A 1 87 ? 8.666 0.041 -16.518 1.00 82.75 87 ARG A C 1
ATOM 707 O O . ARG A 1 87 ? 9.348 -0.948 -16.738 1.00 82.75 87 ARG A O 1
ATOM 714 N N . THR A 1 88 ? 9.131 1.105 -15.860 1.00 84.06 88 THR A N 1
ATOM 715 C CA . THR A 1 88 ? 10.531 1.233 -15.419 1.00 84.06 88 THR A CA 1
ATOM 716 C C . THR A 1 88 ? 10.953 0.089 -14.490 1.00 84.06 88 THR A C 1
ATOM 718 O O . THR A 1 88 ? 12.062 -0.432 -14.603 1.00 84.06 88 THR A O 1
ATOM 721 N N . ALA A 1 89 ? 10.081 -0.337 -13.572 1.00 82.19 89 ALA A N 1
ATOM 722 C CA . ALA A 1 89 ? 10.375 -1.452 -12.674 1.00 82.19 89 ALA A CA 1
ATOM 723 C C . ALA A 1 89 ? 10.487 -2.791 -13.425 1.00 82.19 89 ALA A C 1
ATOM 725 O O . ALA A 1 89 ? 11.380 -3.579 -13.134 1.00 82.19 89 ALA A O 1
ATOM 726 N N . VAL A 1 90 ? 9.624 -3.028 -14.416 1.00 80.62 90 VAL A N 1
ATOM 727 C CA . VAL A 1 90 ? 9.678 -4.224 -15.269 1.00 80.62 90 VAL A CA 1
ATOM 728 C C . VAL A 1 90 ? 10.919 -4.209 -16.165 1.00 80.62 90 VAL A C 1
ATOM 730 O O . VAL A 1 90 ? 11.587 -5.233 -16.268 1.00 80.62 90 VAL A O 1
ATOM 733 N N . ASP A 1 91 ? 11.271 -3.058 -16.742 1.00 79.38 91 ASP A N 1
ATOM 734 C CA . ASP A 1 91 ? 12.437 -2.899 -17.624 1.00 79.38 91 ASP A CA 1
ATOM 735 C C . ASP A 1 91 ? 13.772 -3.090 -16.878 1.00 79.38 91 ASP A C 1
ATOM 737 O O . ASP A 1 91 ? 14.766 -3.522 -17.459 1.00 79.38 91 ASP A O 1
ATOM 741 N N . THR A 1 92 ? 13.803 -2.793 -15.574 1.00 76.69 92 THR A N 1
ATOM 742 C CA . THR A 1 92 ? 14.991 -2.953 -14.713 1.00 76.69 92 THR A CA 1
ATOM 743 C C . THR A 1 92 ? 15.055 -4.306 -13.993 1.00 76.69 92 THR A C 1
ATOM 745 O O . THR A 1 92 ? 16.095 -4.654 -13.423 1.00 76.69 92 THR A O 1
ATOM 748 N N . ALA A 1 93 ? 13.977 -5.096 -14.021 1.00 70.50 93 ALA A N 1
ATOM 749 C CA . ALA A 1 93 ? 13.910 -6.393 -13.361 1.00 70.50 93 ALA A CA 1
ATOM 750 C C . ALA A 1 93 ? 14.745 -7.455 -14.098 1.00 70.50 93 ALA A C 1
ATOM 752 O O . ALA A 1 93 ? 14.559 -7.726 -15.283 1.00 70.50 93 ALA A O 1
ATOM 753 N N . ARG A 1 94 ? 15.640 -8.135 -13.369 1.00 61.38 94 ARG A N 1
ATOM 754 C CA . ARG A 1 94 ? 16.317 -9.342 -13.872 1.00 61.38 94 ARG A CA 1
ATOM 755 C C . ARG A 1 94 ? 15.347 -10.531 -13.832 1.00 61.38 94 ARG A C 1
ATOM 757 O O . ARG A 1 94 ? 14.637 -10.714 -12.844 1.00 61.38 94 ARG A O 1
ATOM 764 N N . LEU A 1 95 ? 15.318 -11.322 -14.908 1.00 56.16 95 LEU A N 1
ATOM 765 C CA . LEU A 1 95 ? 14.471 -12.517 -15.056 1.00 56.16 95 LEU A CA 1
ATOM 766 C C . LEU A 1 95 ? 14.628 -13.492 -13.865 1.00 56.16 95 LEU A C 1
ATOM 768 O O . LEU A 1 95 ? 15.740 -13.616 -13.347 1.00 56.16 95 LEU A O 1
ATOM 772 N N . PRO A 1 96 ? 13.571 -14.234 -13.470 1.00 52.06 96 PRO A N 1
ATOM 773 C CA . PRO A 1 96 ? 12.236 -14.308 -14.076 1.00 52.06 96 PRO A CA 1
ATOM 774 C C . PRO A 1 96 ? 11.281 -13.210 -13.572 1.00 52.06 96 PRO A C 1
ATOM 776 O O . PRO A 1 96 ? 11.214 -12.918 -12.382 1.00 52.06 96 PRO A O 1
ATOM 779 N N . CYS A 1 97 ? 10.517 -12.618 -14.492 1.00 54.94 97 CYS A N 1
ATOM 780 C CA . CYS A 1 97 ? 9.501 -11.596 -14.229 1.00 54.94 97 CYS A CA 1
ATOM 781 C C . CYS A 1 97 ? 8.155 -12.106 -14.760 1.00 54.94 97 CYS A C 1
ATOM 783 O O . CYS A 1 97 ? 8.109 -12.657 -15.860 1.00 54.94 97 CYS A O 1
ATOM 785 N N . ILE A 1 98 ? 7.071 -11.944 -13.993 1.00 61.59 98 ILE A N 1
ATOM 786 C CA . ILE A 1 98 ? 5.707 -12.228 -14.471 1.00 61.59 98 ILE A CA 1
ATOM 787 C C . ILE A 1 98 ? 5.062 -10.884 -14.844 1.00 61.59 98 ILE A C 1
ATOM 789 O O . ILE A 1 98 ? 4.551 -10.190 -13.952 1.00 61.59 98 ILE A O 1
ATOM 793 N N . PRO A 1 99 ? 5.094 -10.483 -16.132 1.00 57.72 99 PRO A N 1
ATOM 794 C CA . PRO A 1 99 ? 4.497 -9.232 -16.580 1.00 57.72 99 PRO A CA 1
ATOM 795 C C . PRO A 1 99 ? 2.966 -9.286 -16.476 1.00 57.72 99 PRO A C 1
ATOM 797 O O . PRO A 1 99 ? 2.336 -10.328 -16.662 1.00 57.72 99 PRO A O 1
ATOM 800 N N . TYR A 1 100 ? 2.346 -8.146 -16.171 1.00 50.25 100 TYR A N 1
ATOM 801 C CA . TYR A 1 100 ? 0.890 -8.007 -16.144 1.00 50.25 100 TYR A CA 1
ATOM 802 C C . TYR A 1 100 ? 0.335 -8.030 -17.582 1.00 50.25 100 TYR A C 1
ATOM 804 O O . TYR A 1 100 ? 0.526 -7.086 -18.344 1.00 50.25 100 TYR A O 1
ATOM 812 N N . LEU A 1 101 ? -0.363 -9.111 -17.951 1.00 56.78 101 LEU A N 1
ATOM 813 C CA . LEU A 1 101 ? -0.898 -9.379 -19.300 1.00 56.78 101 LEU A CA 1
ATOM 814 C C . LEU A 1 101 ? -2.114 -8.517 -19.710 1.00 56.78 101 LEU A C 1
ATOM 816 O O . LEU A 1 101 ? -2.645 -8.690 -20.803 1.00 56.78 101 LEU A O 1
ATOM 820 N N . GLY A 1 102 ? -2.554 -7.559 -18.887 1.00 54.12 102 GLY A N 1
ATOM 821 C CA . GLY A 1 102 ? -3.727 -6.711 -19.164 1.00 54.12 102 GLY A CA 1
ATOM 822 C C . GLY A 1 102 ? -3.574 -5.697 -20.312 1.00 54.12 102 GLY A C 1
ATOM 823 O O . GLY A 1 102 ? -4.436 -4.838 -20.464 1.00 54.12 102 GLY A O 1
ATOM 824 N N . LYS A 1 103 ? -2.493 -5.760 -21.104 1.00 52.44 103 LYS A N 1
ATOM 825 C CA . LYS A 1 103 ? -2.216 -4.852 -22.234 1.00 52.44 103 LYS A CA 1
ATOM 826 C C . LYS A 1 103 ? -2.123 -5.525 -23.613 1.00 52.44 103 LYS A C 1
ATOM 828 O O . LYS A 1 103 ? -1.842 -4.834 -24.581 1.00 52.44 103 LYS A O 1
ATOM 833 N N . PHE A 1 104 ? -2.408 -6.824 -23.747 1.00 50.03 104 PHE A N 1
ATOM 834 C CA . PHE A 1 104 ? -2.362 -7.503 -25.058 1.00 50.03 104 PHE A CA 1
ATOM 835 C C . PHE A 1 104 ? -3.680 -7.494 -25.856 1.00 50.03 104 PHE A C 1
ATOM 837 O O . PHE A 1 104 ? -3.756 -8.123 -26.903 1.00 50.03 104 PHE A O 1
ATOM 844 N N . HIS A 1 105 ? -4.713 -6.775 -25.407 1.00 43.94 105 HIS A N 1
ATOM 845 C CA . HIS A 1 105 ? -6.033 -6.750 -26.056 1.00 43.94 105 HIS A CA 1
ATOM 846 C C . HIS A 1 105 ? -6.523 -5.329 -26.398 1.00 43.94 105 HIS A C 1
ATOM 848 O O . HIS A 1 105 ? -7.697 -5.047 -26.236 1.00 43.94 105 HIS A O 1
ATOM 854 N N . PHE A 1 106 ? -5.663 -4.417 -26.858 1.00 44.50 106 PHE A N 1
ATOM 855 C CA . PHE A 1 106 ? -6.109 -3.188 -27.544 1.00 44.50 106 PHE A CA 1
ATOM 856 C C . PHE A 1 106 ? -5.059 -2.749 -28.573 1.00 44.50 106 PHE A C 1
ATOM 858 O O . PHE A 1 106 ? -4.334 -1.778 -28.384 1.00 44.50 106 PHE A O 1
ATOM 865 N N . HIS A 1 107 ? -4.952 -3.526 -29.649 1.00 39.09 107 HIS A N 1
ATOM 866 C CA . HIS A 1 107 ? -4.361 -3.096 -30.913 1.00 39.09 107 HIS A CA 1
ATOM 867 C C . HIS A 1 107 ? -5.159 -3.758 -32.048 1.00 39.09 107 HIS A C 1
ATOM 869 O O . HIS A 1 107 ? -4.836 -4.859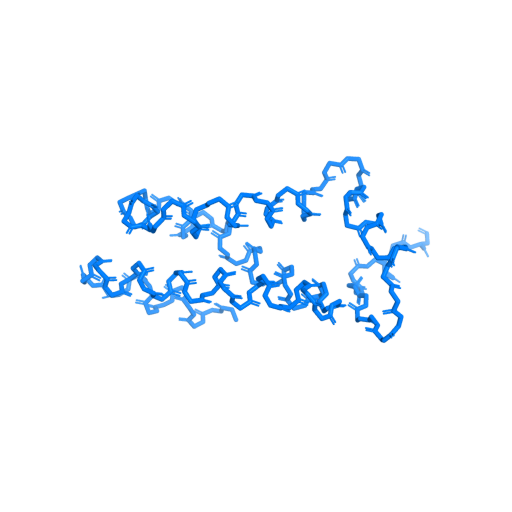 -32.484 1.00 39.09 107 HIS A O 1
ATOM 875 N N . PHE A 1 108 ? -6.245 -3.097 -32.448 1.00 43.12 108 PHE A N 1
ATOM 876 C CA . PHE A 1 108 ? -6.833 -3.096 -33.789 1.00 43.12 108 PHE A CA 1
ATOM 877 C C . PHE A 1 108 ? -7.334 -1.678 -34.045 1.00 43.12 108 PHE A C 1
ATOM 879 O O . PHE A 1 108 ? -7.888 -1.090 -33.085 1.00 43.12 108 PHE A O 1
#

Sequence (108 aa):
IFWVQKDLLREENLPRRAEVLSHFVRIAKKLVEINNYSSAMAIVSGLLVQSVYRLSATWAALSSRDRSSFRKLADLFSQDQNFINLRTAVDTARLPCIPYLGKFHFHF

InterPro domains:
  IPR001895 Ras guanine-nucleotide exchange factors catalytic domain [PF00617] (2-103)
  IPR001895 Ras guanine-nucleotide exchange factors catalytic domain [PS50009] (1-108)
  IPR008937 Ras-like guanine nucleotide exchange factor [PTHR23113] (2-102)
  IPR023578 Ras guanine nucleotide exchange factor domain superfamily [SSF48366] (2-104)
  IPR036964 Ras guanine-nucleotide exchange factor, catalytic domain superfamily [G3DSA:1.10.840.10] (1-105)

Organism: NCBI:txid27845

Radius of gyration: 14.91 Å; chains: 1; bounding box: 34×23×50 Å

Foldseek 3Di:
DVVLLVCLVPDPPLLVSLVSLLVLLVVLLVCLVVQNPQVSLVSLVVCPPPSNVVPVSSLVSHDPVSNVSSVVSCVCQDCPPNNPSVVVSNVPDDDDHDDRPPPPPPDD